Protein AF-Q60261-F1 (afdb_monomer)

Mean predicted aligned error: 4.5 Å

Nearest PDB structures (foldseek):
  3reo-assembly2_D  TM=5.499E-01  e=6.209E-01  Clarkia breweri
  1p4a-assembly2_C  TM=4.197E-01  e=7.974E-01  Bacillus subtilis
  7rmw-assembly3_F  TM=4.149E-01  e=8.488E-01  Bacillus subtilis
  7rmw-assembly2_D  TM=4.229E-01  e=1.024E+00  Bacillus subtilis
  1p4a-assembly2_D  TM=4.188E-01  e=1.090E+00  Bacillus subtilis

Secondary structure (DSSP, 8-state):
-PPPHHHHHHHHHHHHTHHHHHTT-HHHHHHHHTT-----TT-EEHHHHHHHHTS-HHHHHHHTHHHHHHHHHTTSEEEEE----TTS--EEEEE-TTHHHHHHHHHHHHHHHH--

Sequence (116 aa):
MSVELRTLFRLIAVLEHSEEFKKVLFACERHFESGYCKCGPMEMCNIALAEAMKEDPTLVLRKWRRVFTYLEEVGIIKTRKLEAPANRPRRYIKLSENWMEALRTAIDKEYEKLIR

Foldseek 3Di:
DDDDPVNVVLLQVCLVCVVVLLVPAPLNVVCVVVVLDPADPSKDFLCSSCVSSVHDSVCSCVVCVVVVVVLVVLQQKDWDADDDDPPTGGIIMHGDPCNVVSVVVVVVVVVVVVVD

Radius of gyration: 14.84 Å; Cα contacts (8 Å, |Δi|>4): 128; chains: 1; bounding box: 47×28×35 Å

Organism: Methanocaldococcus jannaschii (strain ATCC 43067 / DSM 2661 / JAL-1 / JCM 10045 / NBRC 100440) (NCBI:txid243232)

pLDDT: mean 90.32, std 8.18, range [48.12, 98.06]

Solvent-accessible surface area (backbone atoms only — not comparable to full-atom values): 6498 Å² total; per-residue (Å²): 132,86,79,54,69,68,56,54,52,51,51,50,52,48,32,76,42,22,68,66,48,51,77,75,37,64,59,42,53,57,25,49,78,70,67,59,57,78,64,56,90,48,31,37,29,48,50,45,48,12,56,77,68,75,46,55,45,70,52,45,57,64,74,37,42,64,56,52,51,51,36,40,75,51,44,30,32,45,79,48,77,53,93,59,62,87,100,48,59,36,41,31,37,21,61,33,97,59,20,68,61,27,48,52,54,47,50,53,54,52,51,58,61,74,79,106

Structure (mmCIF, N/CA/C/O backbone):
data_AF-Q60261-F1
#
_entry.id   AF-Q60261-F1
#
loop_
_atom_site.group_PDB
_atom_site.id
_atom_site.type_symbol
_atom_site.label_atom_id
_atom_site.label_alt_id
_atom_site.label_comp_id
_atom_site.label_asym_id
_atom_site.label_entity_id
_atom_site.label_seq_id
_atom_site.pdbx_PDB_ins_code
_atom_site.Cartn_x
_atom_site.Cartn_y
_atom_site.Cartn_z
_atom_site.occupancy
_atom_site.B_iso_or_equiv
_atom_site.auth_seq_id
_atom_site.auth_comp_id
_atom_site.auth_asym_id
_atom_site.auth_atom_id
_atom_site.pdbx_PDB_model_num
ATOM 1 N N . MET A 1 1 ? -11.227 15.669 2.622 1.00 48.12 1 MET A N 1
ATOM 2 C CA . MET A 1 1 ? -11.056 15.013 1.310 1.00 48.12 1 MET A CA 1
ATOM 3 C C . MET A 1 1 ? -11.727 13.661 1.391 1.00 48.12 1 MET A C 1
ATOM 5 O O . MET A 1 1 ? -11.264 12.839 2.175 1.00 48.12 1 MET A O 1
ATOM 9 N N . SER A 1 2 ? -12.824 13.459 0.663 1.00 61.62 2 SER A N 1
ATOM 10 C CA . SER A 1 2 ? -13.352 12.115 0.441 1.00 61.62 2 SER A CA 1
ATOM 11 C C . SER A 1 2 ? -12.410 11.405 -0.528 1.00 61.62 2 SER A C 1
ATOM 13 O O . SER A 1 2 ? -11.936 11.994 -1.501 1.00 61.62 2 SER A O 1
ATOM 15 N N . VAL A 1 3 ? -12.064 10.161 -0.224 1.00 67.31 3 VAL A N 1
ATOM 16 C CA . VAL A 1 3 ? -11.488 9.270 -1.227 1.00 67.31 3 VAL A CA 1
ATOM 17 C C . VAL A 1 3 ? -12.672 8.571 -1.861 1.00 67.31 3 VAL A C 1
ATOM 19 O O . VAL A 1 3 ? -13.486 7.977 -1.160 1.00 67.31 3 VAL A O 1
ATOM 22 N N . GLU A 1 4 ? -12.812 8.707 -3.175 1.00 80.81 4 GLU A N 1
ATOM 23 C CA . GLU A 1 4 ? -13.896 8.050 -3.893 1.00 80.81 4 GLU A CA 1
ATOM 24 C C . GLU A 1 4 ? -13.766 6.535 -3.744 1.00 80.81 4 GLU A C 1
ATOM 26 O O . GLU A 1 4 ? -12.660 5.994 -3.835 1.00 80.81 4 GLU A O 1
ATOM 31 N N . LEU A 1 5 ? -14.891 5.835 -3.600 1.00 84.38 5 LEU A N 1
ATOM 32 C CA . LEU A 1 5 ? -14.926 4.371 -3.559 1.00 84.38 5 LEU A CA 1
ATOM 33 C C . LEU A 1 5 ? -14.186 3.746 -4.757 1.00 84.38 5 LEU A C 1
ATOM 35 O O . LEU A 1 5 ? -13.450 2.774 -4.611 1.00 84.38 5 LEU A O 1
ATOM 39 N N . ARG A 1 6 ? -14.274 4.385 -5.932 1.00 87.31 6 ARG A N 1
ATOM 40 C CA . ARG A 1 6 ? -13.502 4.016 -7.127 1.00 87.31 6 ARG A CA 1
ATOM 41 C C . ARG A 1 6 ? -11.991 4.013 -6.883 1.00 87.31 6 ARG A C 1
ATOM 43 O O . ARG A 1 6 ? -11.293 3.143 -7.392 1.00 87.31 6 ARG A O 1
ATOM 50 N N . THR A 1 7 ? -11.471 4.979 -6.130 1.00 86.31 7 THR A N 1
ATOM 51 C CA . THR A 1 7 ? -10.041 5.051 -5.794 1.00 86.31 7 THR A CA 1
ATOM 52 C C . THR A 1 7 ? -9.643 3.903 -4.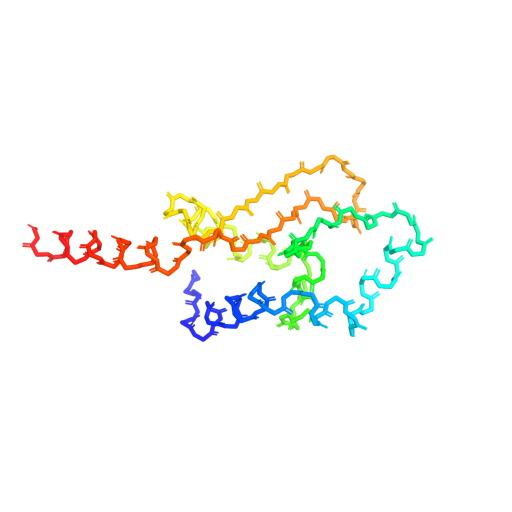876 1.00 86.31 7 THR A C 1
ATOM 54 O O . THR A 1 7 ? -8.583 3.316 -5.079 1.00 86.31 7 THR A O 1
ATOM 57 N N . LEU A 1 8 ? -10.503 3.538 -3.920 1.00 87.94 8 LEU A N 1
ATOM 58 C CA . LEU A 1 8 ? -10.264 2.389 -3.050 1.00 87.94 8 LEU A CA 1
ATOM 59 C C . LEU A 1 8 ? -10.226 1.077 -3.847 1.00 87.94 8 LEU A C 1
ATOM 61 O O . LEU A 1 8 ? -9.288 0.302 -3.687 1.00 87.94 8 LEU A O 1
ATOM 65 N N . PHE A 1 9 ? -11.175 0.855 -4.762 1.00 92.19 9 PHE A N 1
ATOM 66 C CA . PHE A 1 9 ? -11.156 -0.339 -5.616 1.00 92.19 9 PHE A CA 1
ATOM 67 C C . PHE A 1 9 ? -9.942 -0.387 -6.539 1.00 92.19 9 PHE A C 1
ATOM 69 O O . PHE A 1 9 ? -9.336 -1.442 -6.694 1.00 92.19 9 PHE A O 1
ATOM 76 N N . ARG A 1 10 ? -9.534 0.753 -7.108 1.00 92.88 10 ARG A N 1
ATOM 77 C CA . ARG A 1 10 ? -8.297 0.832 -7.898 1.00 92.88 10 ARG A CA 1
ATOM 78 C C . ARG A 1 10 ? -7.065 0.496 -7.058 1.00 92.88 10 ARG A C 1
ATOM 80 O O . ARG A 1 10 ? -6.208 -0.235 -7.534 1.00 92.88 10 ARG A O 1
ATOM 87 N N . LEU A 1 11 ? -6.989 0.993 -5.822 1.00 92.25 11 LEU A N 1
ATOM 88 C CA . LEU A 1 11 ? -5.901 0.668 -4.901 1.00 92.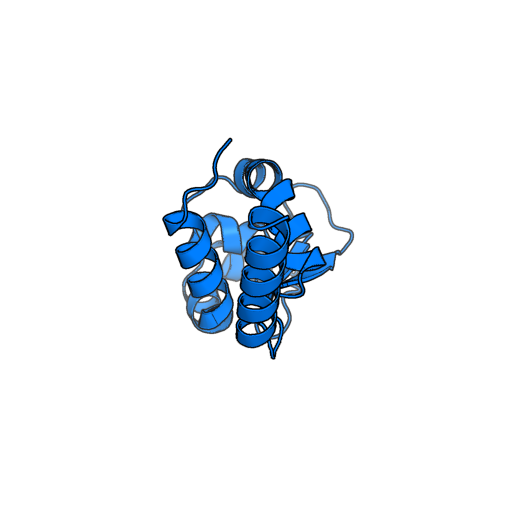25 11 LEU A CA 1
ATOM 89 C C . LEU A 1 11 ? -5.839 -0.841 -4.633 1.00 92.25 11 LEU A C 1
ATOM 91 O O . LEU A 1 11 ? -4.772 -1.428 -4.779 1.00 92.25 11 LEU A O 1
ATOM 95 N N . ILE A 1 12 ? -6.968 -1.462 -4.279 1.00 94.75 12 ILE A N 1
ATOM 96 C CA . ILE A 1 12 ? -7.032 -2.909 -4.033 1.00 94.75 12 ILE A CA 1
ATOM 97 C C . ILE A 1 12 ? -6.616 -3.675 -5.292 1.00 94.75 12 ILE A C 1
ATOM 99 O O . ILE A 1 12 ? -5.750 -4.533 -5.200 1.00 94.75 12 ILE A O 1
ATOM 103 N N . ALA A 1 13 ? -7.129 -3.306 -6.470 1.00 96.56 13 ALA A N 1
ATOM 104 C CA . ALA A 1 13 ? -6.758 -3.947 -7.732 1.00 96.56 13 ALA A CA 1
ATOM 105 C C . ALA A 1 13 ? -5.250 -3.855 -8.029 1.00 96.56 13 ALA A C 1
ATOM 107 O O . ALA A 1 13 ? -4.650 -4.827 -8.476 1.00 96.56 13 ALA A O 1
ATOM 108 N N . VAL A 1 14 ? -4.614 -2.710 -7.755 1.00 95.94 14 VAL A N 1
ATOM 109 C CA . VAL A 1 14 ? -3.159 -2.565 -7.929 1.00 95.94 14 VAL A CA 1
ATOM 110 C C . VAL A 1 14 ? -2.380 -3.449 -6.960 1.00 95.94 14 VAL A C 1
ATOM 112 O O . VAL A 1 14 ? -1.354 -4.004 -7.340 1.00 95.94 14 VAL A O 1
ATOM 115 N N . LEU A 1 15 ? -2.828 -3.569 -5.711 1.00 96.62 15 LEU A N 1
ATOM 116 C CA . LEU A 1 15 ? -2.134 -4.387 -4.717 1.00 96.62 15 LEU A CA 1
ATOM 117 C C . LEU A 1 15 ? -2.324 -5.891 -4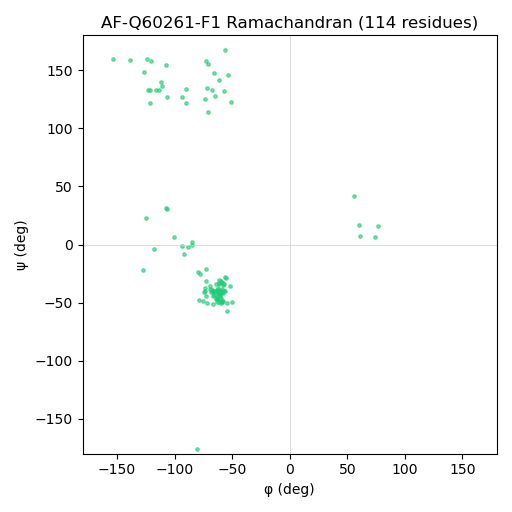.969 1.00 96.62 15 LEU A C 1
ATOM 119 O O . LEU A 1 15 ? -1.355 -6.643 -4.858 1.00 96.62 15 LEU A O 1
ATOM 123 N N . GLU A 1 16 ? -3.533 -6.305 -5.351 1.00 96.94 16 GLU A N 1
ATOM 124 C CA . GLU A 1 16 ? -3.881 -7.689 -5.702 1.00 96.94 16 GLU A CA 1
ATOM 125 C C . GLU A 1 16 ? -3.086 -8.171 -6.925 1.00 96.94 16 GLU A C 1
ATOM 127 O O . GLU A 1 16 ? -2.607 -9.298 -6.941 1.00 96.94 16 GLU A O 1
ATOM 132 N N . HIS A 1 17 ? -2.862 -7.294 -7.909 1.00 97.12 17 HIS A N 1
ATOM 133 C CA . HIS A 1 17 ? -2.102 -7.586 -9.135 1.00 97.12 17 HIS A CA 1
ATOM 134 C C . HIS A 1 17 ? -0.712 -6.936 -9.146 1.00 97.12 17 HIS A C 1
ATOM 136 O O . HIS A 1 17 ? -0.192 -6.507 -10.181 1.00 97.12 17 HIS A O 1
ATOM 142 N N . SER A 1 18 ? -0.118 -6.770 -7.965 1.00 96.88 18 SER A N 1
ATOM 143 C CA . SER A 1 18 ? 1.111 -5.987 -7.805 1.00 96.88 18 SER A CA 1
ATOM 144 C C . SER A 1 18 ? 2.291 -6.547 -8.598 1.00 96.88 18 SER A C 1
ATOM 146 O O . SER A 1 18 ? 3.094 -5.770 -9.114 1.00 96.88 18 SER A O 1
ATOM 148 N N . GLU A 1 19 ? 2.398 -7.867 -8.747 1.00 96.25 19 GLU A N 1
ATOM 149 C CA . GLU A 1 19 ? 3.470 -8.490 -9.531 1.00 96.25 19 GLU A CA 1
ATOM 150 C C . GLU A 1 19 ? 3.325 -8.231 -11.035 1.00 96.25 19 GLU A C 1
ATOM 152 O O . GLU A 1 19 ? 4.323 -8.009 -11.722 1.00 96.25 19 GLU A O 1
ATOM 157 N N . GLU A 1 20 ? 2.103 -8.192 -11.562 1.00 96.75 20 GLU A N 1
ATOM 158 C CA . GLU A 1 20 ? 1.836 -7.792 -12.942 1.00 96.75 20 GLU A CA 1
ATOM 159 C C . GLU A 1 20 ? 2.155 -6.313 -13.157 1.00 96.75 20 GLU A C 1
ATOM 161 O O . GLU A 1 20 ? 2.827 -5.962 -14.128 1.00 96.75 20 GLU A O 1
ATOM 166 N N . PHE A 1 21 ? 1.742 -5.447 -12.227 1.00 96.44 21 PHE A N 1
ATOM 167 C CA . PHE A 1 21 ? 2.040 -4.018 -12.302 1.00 96.44 21 PHE A CA 1
ATOM 168 C C . PHE A 1 21 ? 3.548 -3.746 -12.290 1.00 96.44 21 PHE A C 1
ATOM 170 O O . PHE A 1 21 ? 4.032 -2.963 -13.104 1.00 96.44 21 PHE A O 1
ATOM 177 N N . LYS A 1 22 ? 4.330 -4.417 -11.436 1.00 94.69 22 LYS A N 1
ATOM 178 C CA . LYS A 1 22 ? 5.793 -4.223 -11.373 1.00 94.69 22 LYS A CA 1
ATOM 179 C C . LYS A 1 22 ? 6.507 -4.441 -12.708 1.00 94.69 22 LYS A C 1
ATOM 181 O O . LYS A 1 22 ? 7.545 -3.823 -12.924 1.00 94.69 22 LYS A O 1
ATOM 186 N N . LYS A 1 23 ? 5.970 -5.292 -13.588 1.00 93.81 23 LYS A N 1
ATOM 187 C CA . LYS A 1 23 ? 6.563 -5.604 -14.900 1.00 93.81 23 LYS A CA 1
ATOM 188 C C . LYS A 1 23 ? 6.433 -4.465 -15.910 1.00 93.81 23 LYS A C 1
ATOM 190 O O . LYS A 1 23 ? 7.169 -4.455 -16.888 1.00 93.81 23 LYS A O 1
ATOM 195 N N . VAL A 1 24 ? 5.490 -3.545 -15.703 1.00 94.56 24 VAL A N 1
ATOM 196 C CA . VAL A 1 24 ? 5.145 -2.496 -16.680 1.00 94.56 24 VAL A CA 1
ATOM 197 C C . VAL A 1 24 ? 5.389 -1.075 -16.169 1.00 94.56 24 VAL A C 1
ATOM 199 O O . VAL A 1 24 ? 5.184 -0.122 -16.915 1.00 94.56 24 VAL A O 1
ATOM 202 N N . LEU A 1 25 ? 5.794 -0.912 -14.906 1.00 94.81 25 LEU A N 1
ATOM 203 C CA . LEU A 1 25 ? 6.007 0.399 -14.291 1.00 94.81 25 LEU A CA 1
ATOM 204 C C . LEU A 1 25 ? 7.461 0.846 -14.415 1.00 94.81 25 LEU A C 1
ATOM 206 O O . LEU A 1 25 ? 8.381 0.179 -13.934 1.00 94.81 25 LEU A O 1
ATOM 210 N N . PHE A 1 26 ? 7.655 2.046 -14.949 1.00 92.31 26 PHE A N 1
ATOM 211 C CA . PHE A 1 26 ? 8.970 2.646 -15.133 1.00 92.31 26 PHE A CA 1
ATOM 212 C C . PHE A 1 26 ? 9.674 2.908 -13.793 1.00 92.31 26 PHE A C 1
ATOM 214 O O . PHE A 1 26 ? 10.892 2.767 -13.673 1.00 92.31 26 PHE A O 1
ATOM 221 N N . ALA A 1 27 ? 8.933 3.242 -12.730 1.00 89.44 27 ALA A N 1
ATOM 222 C CA . ALA A 1 27 ? 9.511 3.389 -11.397 1.00 89.44 27 ALA A CA 1
ATOM 223 C C . ALA A 1 27 ? 10.127 2.085 -10.877 1.00 89.44 27 ALA A C 1
ATOM 225 O O . ALA A 1 27 ? 11.066 2.149 -10.083 1.00 89.44 27 ALA A O 1
ATOM 226 N N . CYS A 1 28 ? 9.609 0.922 -11.272 1.00 91.12 28 CYS A N 1
ATOM 227 C CA . CYS A 1 28 ? 10.173 -0.362 -10.869 1.00 91.12 28 CYS A CA 1
ATOM 228 C C . CYS A 1 28 ? 11.505 -0.608 -11.575 1.00 91.12 28 CYS A C 1
ATOM 230 O O . CYS A 1 28 ? 12.498 -0.843 -10.888 1.00 91.12 28 CYS A O 1
ATOM 232 N N . GLU A 1 29 ? 11.542 -0.452 -12.899 1.00 90.69 29 GLU A N 1
ATOM 233 C CA . GLU A 1 29 ? 12.756 -0.554 -13.719 1.00 90.69 29 GLU A CA 1
ATOM 234 C C . GLU A 1 29 ? 13.855 0.393 -13.212 1.00 90.69 29 GLU A C 1
ATOM 236 O O . GLU A 1 29 ? 14.904 -0.046 -12.740 1.00 90.69 29 GLU A O 1
ATOM 241 N N . ARG A 1 30 ? 13.559 1.694 -13.136 1.00 90.25 30 ARG A N 1
ATOM 242 C CA . ARG A 1 30 ? 14.517 2.720 -12.702 1.00 90.25 30 ARG A CA 1
ATOM 243 C C . ARG A 1 30 ? 15.079 2.471 -11.301 1.00 90.25 30 ARG A C 1
ATOM 245 O O . ARG A 1 30 ? 16.255 2.731 -11.026 1.00 90.25 30 ARG A O 1
ATOM 252 N N . HIS A 1 31 ? 14.241 2.050 -10.350 1.00 88.31 31 HIS A N 1
ATOM 253 C CA . HIS A 1 31 ? 14.715 1.781 -8.987 1.00 88.31 31 HIS A CA 1
ATOM 254 C C . HIS A 1 31 ? 15.439 0.442 -8.871 1.00 88.31 31 HIS A C 1
ATOM 256 O O . HIS A 1 31 ? 16.259 0.295 -7.965 1.00 88.31 31 HIS A O 1
ATOM 262 N N . PHE A 1 32 ? 15.148 -0.517 -9.746 1.00 88.88 32 PHE A N 1
ATOM 263 C CA . PHE A 1 32 ? 15.899 -1.760 -9.831 1.00 88.88 32 PHE A CA 1
ATOM 264 C C . PHE A 1 32 ? 17.325 -1.487 -10.319 1.00 88.88 32 PHE A C 1
ATOM 266 O O . PHE A 1 32 ? 18.271 -1.817 -9.606 1.00 88.88 32 PHE A O 1
ATOM 273 N N . GLU A 1 33 ? 17.480 -0.767 -11.432 1.00 90.62 33 GLU A N 1
ATOM 274 C CA . GLU A 1 33 ? 18.788 -0.392 -11.994 1.00 90.62 33 GLU A CA 1
ATOM 275 C C . GLU A 1 33 ? 19.646 0.419 -11.016 1.00 90.62 33 GLU A C 1
ATOM 277 O O . GLU A 1 33 ? 20.851 0.216 -10.900 1.00 90.62 33 GLU A O 1
ATOM 282 N N . SER A 1 34 ? 19.018 1.320 -10.258 1.00 88.31 34 SER A N 1
ATOM 283 C CA . SER A 1 34 ? 19.712 2.139 -9.257 1.00 88.31 34 SER A CA 1
ATOM 284 C C . SER A 1 34 ? 19.886 1.460 -7.889 1.00 88.31 34 SER A C 1
ATOM 286 O O . SER A 1 34 ? 20.394 2.089 -6.962 1.00 88.31 34 SER A O 1
ATOM 288 N N . GLY A 1 35 ? 19.455 0.203 -7.723 1.00 87.62 35 GLY A N 1
ATOM 289 C CA . GLY A 1 35 ? 19.628 -0.577 -6.487 1.00 87.62 35 GLY A CA 1
ATOM 290 C C . GLY A 1 35 ? 18.715 -0.185 -5.312 1.00 87.62 35 GLY A C 1
ATOM 291 O O . GLY A 1 35 ? 18.852 -0.721 -4.205 1.00 87.62 35 GLY A O 1
ATOM 292 N N . TYR A 1 36 ? 17.759 0.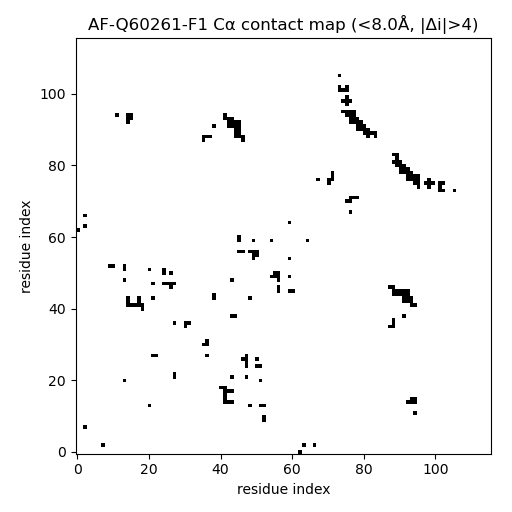723 -5.531 1.00 88.31 36 TYR A N 1
ATOM 293 C CA . TYR A 1 36 ? 16.810 1.206 -4.518 1.00 88.31 36 TYR A CA 1
ATOM 294 C C . TYR A 1 36 ? 15.500 0.414 -4.464 1.00 88.31 36 TYR A C 1
ATOM 296 O O . TYR A 1 36 ? 14.693 0.630 -3.558 1.00 88.31 36 TYR A O 1
ATOM 304 N N . CYS A 1 37 ? 15.259 -0.498 -5.406 1.00 91.25 37 CYS A N 1
ATOM 305 C CA . CYS A 1 37 ? 14.109 -1.389 -5.339 1.00 91.25 37 CYS A CA 1
ATOM 306 C C . CYS A 1 37 ? 14.315 -2.412 -4.216 1.00 91.25 37 CYS A C 1
ATOM 308 O O . CYS A 1 37 ? 15.209 -3.254 -4.278 1.00 91.25 37 CYS A O 1
ATOM 310 N N . LYS A 1 38 ? 13.483 -2.325 -3.174 1.00 93.12 38 LYS A N 1
ATOM 311 C CA . LYS A 1 38 ? 13.447 -3.278 -2.053 1.00 93.12 38 LYS A CA 1
ATOM 312 C C . LYS A 1 38 ? 12.052 -3.869 -1.847 1.00 93.12 38 LYS A C 1
ATOM 314 O O . LYS A 1 38 ? 11.732 -4.263 -0.729 1.00 93.12 38 LYS A O 1
ATOM 319 N N . CYS A 1 39 ? 11.208 -3.866 -2.880 1.00 93.75 39 CYS A N 1
ATOM 320 C CA . CYS A 1 39 ? 9.873 -4.459 -2.812 1.00 93.75 39 CYS A CA 1
ATOM 321 C C . CYS A 1 39 ? 9.995 -5.973 -2.616 1.00 93.75 39 CYS A C 1
ATOM 323 O O . CYS A 1 39 ? 10.688 -6.637 -3.382 1.00 93.75 39 CYS A O 1
ATOM 325 N N . GLY A 1 40 ? 9.320 -6.507 -1.604 1.00 92.50 40 GLY A N 1
ATOM 326 C CA . GLY A 1 40 ? 9.124 -7.940 -1.442 1.00 92.50 40 GLY A CA 1
ATOM 327 C C . GLY A 1 40 ? 7.982 -8.476 -2.316 1.00 92.50 40 GLY A C 1
ATOM 328 O O . GLY A 1 40 ? 7.366 -7.719 -3.082 1.00 92.50 40 GLY A O 1
ATOM 329 N N . PRO A 1 41 ? 7.665 -9.774 -2.173 1.00 93.00 41 PRO A N 1
ATOM 330 C CA . PRO A 1 41 ? 6.525 -10.390 -2.841 1.00 93.00 41 PRO A CA 1
ATOM 331 C C . PRO A 1 41 ? 5.222 -9.668 -2.493 1.00 93.00 41 PRO A C 1
ATOM 333 O O . PRO A 1 41 ? 4.958 -9.375 -1.321 1.00 93.00 41 PRO A O 1
ATOM 336 N N . MET A 1 42 ? 4.432 -9.372 -3.521 1.00 95.12 42 MET A N 1
ATOM 337 C CA . MET A 1 42 ? 3.152 -8.660 -3.471 1.00 95.12 42 MET A CA 1
ATOM 338 C C . MET A 1 42 ? 3.217 -7.223 -2.922 1.00 95.12 42 MET A C 1
ATOM 340 O O . MET A 1 42 ? 2.190 -6.588 -2.689 1.00 95.12 42 MET A O 1
ATOM 344 N N . GLU A 1 43 ? 4.415 -6.682 -2.674 1.00 96.69 43 GLU A N 1
ATOM 345 C CA . GLU A 1 43 ? 4.575 -5.318 -2.169 1.00 96.69 43 GLU A CA 1
ATOM 346 C C . GLU A 1 43 ? 4.707 -4.292 -3.291 1.00 96.69 43 GLU A C 1
ATOM 348 O O . GLU A 1 43 ? 5.558 -4.423 -4.165 1.00 96.69 43 GLU A O 1
ATOM 353 N N . MET A 1 44 ? 3.979 -3.187 -3.181 1.00 95.31 44 MET A N 1
ATOM 354 C CA . MET A 1 44 ? 4.161 -1.991 -3.996 1.00 95.31 44 MET A CA 1
ATOM 355 C C . MET A 1 44 ? 4.795 -0.883 -3.170 1.00 95.31 44 MET A C 1
ATOM 357 O O . MET A 1 44 ? 4.292 -0.512 -2.106 1.00 95.31 44 MET A O 1
ATOM 361 N N . CYS A 1 45 ? 5.897 -0.30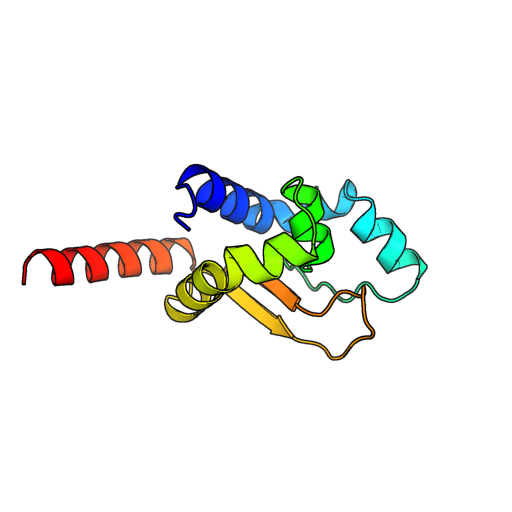9 -3.657 1.00 93.19 45 CYS A N 1
ATOM 362 C CA . CYS A 1 45 ? 6.427 0.892 -3.026 1.00 93.19 45 CYS A CA 1
ATOM 363 C C . CYS A 1 45 ? 5.554 2.117 -3.323 1.00 93.19 45 CYS A C 1
ATOM 365 O O . CYS A 1 45 ? 4.868 2.174 -4.340 1.00 93.19 45 CYS A O 1
ATOM 367 N N . ASN A 1 46 ? 5.635 3.146 -2.481 1.00 89.69 46 ASN A N 1
ATOM 368 C CA . ASN A 1 46 ? 4.840 4.365 -2.638 1.00 89.69 46 ASN A CA 1
ATOM 369 C C . ASN A 1 46 ? 5.010 5.075 -3.994 1.00 89.69 46 ASN A C 1
ATOM 371 O O . ASN A 1 46 ? 4.084 5.749 -4.428 1.00 89.69 46 ASN A O 1
ATOM 375 N N . ILE A 1 47 ? 6.167 4.944 -4.655 1.00 91.75 47 ILE A N 1
ATOM 376 C CA . ILE A 1 47 ? 6.397 5.563 -5.970 1.00 91.75 47 ILE A CA 1
ATOM 377 C C . ILE A 1 47 ? 5.742 4.734 -7.078 1.00 91.75 47 ILE A C 1
ATOM 379 O O . ILE A 1 47 ? 5.003 5.287 -7.884 1.00 91.75 47 ILE A O 1
ATOM 383 N N . ALA A 1 48 ? 5.955 3.415 -7.079 1.00 93.81 48 ALA A N 1
ATOM 384 C CA . ALA A 1 48 ? 5.321 2.510 -8.039 1.00 93.81 48 ALA A CA 1
ATOM 385 C C . ALA A 1 48 ? 3.791 2.537 -7.905 1.00 93.81 48 ALA A C 1
ATOM 387 O O . ALA A 1 48 ? 3.073 2.566 -8.898 1.00 93.81 48 ALA A O 1
ATOM 388 N N . LEU A 1 49 ? 3.287 2.604 -6.671 1.00 93.19 49 LEU A N 1
ATOM 389 C CA . LEU A 1 49 ? 1.860 2.730 -6.407 1.00 93.19 49 LEU A CA 1
ATOM 390 C C . LEU A 1 49 ? 1.288 4.040 -6.965 1.00 93.19 49 LEU A C 1
ATOM 392 O O . LEU A 1 49 ? 0.193 4.044 -7.518 1.00 93.19 49 LEU A O 1
ATOM 396 N N . ALA A 1 50 ? 2.023 5.145 -6.838 1.00 91.62 50 ALA A N 1
ATOM 397 C CA . ALA A 1 50 ? 1.589 6.423 -7.383 1.00 91.62 50 ALA A CA 1
ATOM 398 C C . ALA A 1 50 ? 1.555 6.425 -8.913 1.00 91.62 50 ALA A C 1
ATOM 400 O O . ALA A 1 50 ? 0.568 6.867 -9.498 1.00 91.62 50 ALA A O 1
ATOM 401 N N . GLU A 1 51 ? 2.568 5.840 -9.551 1.00 94.25 51 GLU A N 1
ATOM 402 C CA . GLU A 1 51 ? 2.600 5.658 -11.002 1.00 94.25 51 GLU A CA 1
ATOM 403 C C . GLU A 1 51 ? 1.437 4.784 -11.494 1.00 94.25 51 GLU A C 1
ATOM 405 O O . GLU A 1 51 ? 0.686 5.207 -12.373 1.00 94.25 51 GLU A O 1
ATOM 410 N N . ALA A 1 52 ? 1.208 3.621 -10.870 1.00 93.81 52 ALA A N 1
ATOM 411 C CA . ALA A 1 52 ? 0.091 2.729 -11.202 1.00 93.81 52 ALA A CA 1
ATOM 412 C C . ALA A 1 52 ? -1.268 3.436 -11.090 1.00 93.81 52 ALA A C 1
ATOM 414 O O . ALA A 1 52 ? -2.201 3.205 -11.863 1.00 93.81 52 ALA A O 1
ATOM 415 N N . MET A 1 53 ? -1.373 4.351 -10.131 1.00 91.31 53 MET A N 1
ATOM 416 C CA . MET A 1 53 ? -2.584 5.114 -9.882 1.00 91.31 53 MET A CA 1
ATOM 417 C C . MET A 1 53 ? -2.674 6.408 -10.699 1.00 91.31 53 MET A C 1
ATOM 419 O O . MET A 1 53 ? -3.726 7.055 -10.669 1.00 91.31 53 MET A O 1
ATOM 423 N N . LYS A 1 54 ? -1.646 6.725 -11.498 1.00 89.81 54 LYS A N 1
ATOM 424 C CA . LYS A 1 54 ? -1.514 7.950 -12.302 1.00 89.81 54 LYS A CA 1
ATOM 425 C C . LYS A 1 54 ? -1.624 9.216 -11.451 1.00 89.81 54 LYS A C 1
ATOM 427 O O . LYS A 1 54 ? -2.299 10.173 -11.822 1.00 89.81 54 LYS A O 1
ATOM 432 N N . GLU A 1 55 ? -0.989 9.194 -10.287 1.00 87.12 55 GLU A N 1
ATOM 433 C CA . GLU A 1 55 ? -0.949 10.309 -9.346 1.00 87.12 55 GLU A CA 1
ATOM 434 C C . GLU A 1 55 ? 0.500 10.709 -9.028 1.00 87.12 55 GLU A C 1
ATOM 436 O O . GLU A 1 55 ? 1.439 9.928 -9.187 1.00 87.12 55 GLU A O 1
ATOM 441 N N . ASP A 1 56 ? 0.687 11.936 -8.539 1.00 83.31 56 ASP A N 1
ATOM 442 C CA . ASP A 1 56 ? 1.984 12.384 -8.035 1.00 83.31 56 ASP A CA 1
ATOM 443 C C . ASP A 1 56 ? 2.370 11.613 -6.747 1.00 83.31 56 ASP A C 1
ATOM 445 O O . ASP A 1 56 ? 1.552 11.523 -5.822 1.00 83.31 56 ASP A O 1
ATOM 449 N N . PRO A 1 57 ? 3.607 11.088 -6.620 1.00 77.38 57 PRO A N 1
ATOM 450 C CA . PRO A 1 57 ? 4.026 10.299 -5.457 1.00 77.38 57 PRO A CA 1
ATOM 451 C C . PRO A 1 57 ? 3.907 1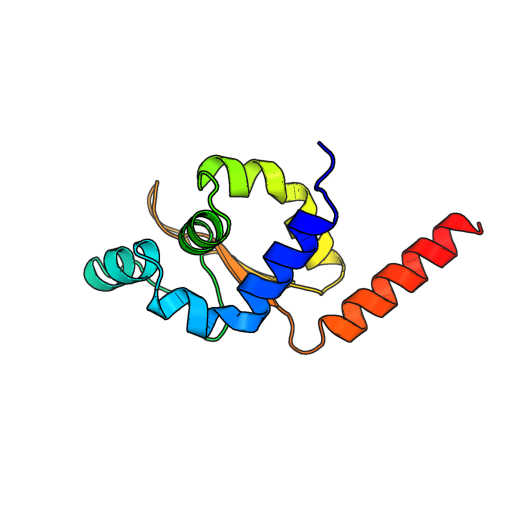1.009 -4.104 1.00 77.38 57 PRO A C 1
ATOM 453 O O . PRO A 1 57 ? 3.628 10.369 -3.084 1.00 77.38 57 PRO A O 1
ATOM 456 N N . THR A 1 58 ? 4.117 12.325 -4.076 1.00 73.81 58 THR A N 1
ATOM 457 C CA . THR A 1 58 ? 4.000 13.139 -2.861 1.00 73.81 58 THR A CA 1
ATOM 458 C C . THR A 1 58 ? 2.533 13.334 -2.498 1.00 73.81 58 THR A C 1
ATOM 460 O O . THR A 1 58 ? 2.161 13.219 -1.322 1.00 73.81 58 THR A O 1
ATOM 463 N N . LEU A 1 59 ? 1.683 13.574 -3.503 1.00 71.19 59 LEU A N 1
ATOM 464 C CA . LEU A 1 59 ? 0.240 13.679 -3.312 1.00 71.19 59 LEU A CA 1
ATOM 465 C C . LEU A 1 59 ? -0.353 12.365 -2.820 1.00 71.19 59 LEU A C 1
ATOM 467 O O . LEU A 1 59 ? -1.086 12.406 -1.840 1.00 71.19 59 LEU A O 1
ATOM 471 N N . VAL A 1 60 ? 0.011 11.217 -3.392 1.00 71.94 60 VAL A N 1
ATOM 472 C CA . VAL A 1 60 ? -0.490 9.895 -2.971 1.00 71.94 60 VAL A CA 1
ATOM 473 C C . VAL A 1 60 ? -0.258 9.649 -1.486 1.00 71.94 60 VAL A C 1
ATOM 475 O O . VAL A 1 60 ? -1.190 9.331 -0.746 1.00 71.94 60 VAL A O 1
ATOM 478 N N . LEU A 1 61 ? 0.970 9.870 -1.011 1.00 71.25 61 LEU A N 1
ATOM 479 C CA . LEU A 1 61 ? 1.301 9.659 0.397 1.00 71.25 61 LEU A CA 1
ATOM 480 C C . LEU A 1 61 ? 0.522 10.584 1.331 1.00 71.25 61 LEU A C 1
ATOM 482 O O . LEU A 1 61 ? 0.102 10.149 2.403 1.00 71.25 61 LEU A O 1
ATOM 486 N N . ARG A 1 62 ? 0.340 11.854 0.956 1.00 77.88 62 ARG A N 1
ATOM 487 C CA . ARG A 1 62 ? -0.379 12.830 1.784 1.00 77.88 62 ARG A CA 1
ATOM 488 C C . ARG A 1 62 ? -1.891 12.607 1.733 1.00 77.88 62 ARG A C 1
ATOM 490 O O . ARG A 1 62 ? -2.533 12.559 2.781 1.00 77.88 62 ARG A O 1
ATOM 497 N N . LYS A 1 63 ? -2.439 12.458 0.527 1.00 75.31 63 LYS A N 1
ATOM 498 C CA . LYS A 1 63 ? -3.863 12.281 0.214 1.00 75.31 63 LYS A CA 1
ATOM 499 C C . LYS A 1 63 ? -4.401 10.991 0.814 1.00 75.31 63 LYS A C 1
ATOM 501 O O . LYS A 1 63 ? -5.486 10.999 1.388 1.00 75.31 63 LYS A O 1
ATOM 506 N N . TRP A 1 64 ? -3.634 9.905 0.736 1.00 80.38 64 TRP A N 1
ATOM 507 C CA . TRP A 1 64 ? -4.069 8.590 1.206 1.00 80.38 64 TRP A CA 1
ATOM 508 C C . TRP A 1 64 ? -3.513 8.218 2.568 1.00 80.38 64 TRP A C 1
ATOM 510 O O . TRP A 1 64 ? -3.778 7.117 3.027 1.00 80.38 64 TRP A O 1
ATOM 520 N N . ARG A 1 65 ? -2.810 9.120 3.270 1.00 85.38 65 ARG A N 1
ATOM 521 C CA . ARG A 1 65 ? -2.294 8.831 4.618 1.00 85.38 65 ARG A CA 1
ATOM 522 C C . ARG A 1 65 ? -3.381 8.268 5.532 1.00 85.38 65 ARG A C 1
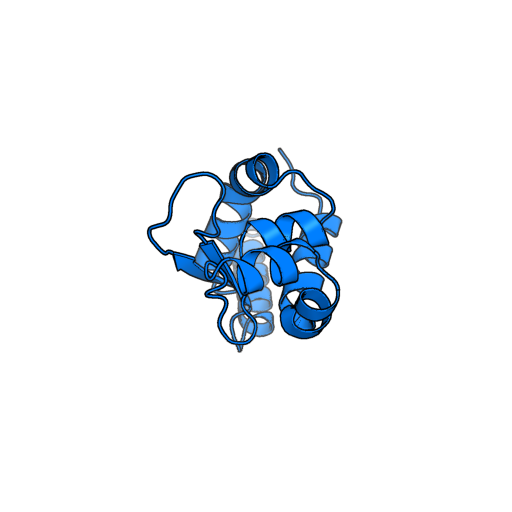ATOM 524 O O . ARG A 1 65 ? -3.153 7.247 6.160 1.00 85.38 65 ARG A O 1
ATOM 531 N N . ARG A 1 66 ? -4.545 8.927 5.584 1.00 85.75 66 ARG A N 1
ATOM 532 C CA . ARG A 1 66 ? -5.675 8.494 6.423 1.00 85.75 66 ARG A CA 1
ATOM 533 C C . ARG A 1 66 ? -6.266 7.169 5.952 1.00 85.75 66 ARG A C 1
ATOM 535 O O . ARG A 1 66 ? -6.569 6.331 6.785 1.00 85.75 66 ARG A O 1
ATOM 542 N N . VAL A 1 67 ? -6.380 6.976 4.637 1.00 87.75 67 VAL A N 1
ATOM 543 C CA . VAL A 1 67 ? -6.874 5.718 4.060 1.00 87.75 67 VAL A CA 1
ATOM 544 C C . VAL A 1 67 ? -5.934 4.573 4.402 1.00 87.75 67 VAL A C 1
ATOM 546 O O . VAL A 1 67 ? -6.387 3.573 4.928 1.00 87.75 67 VAL A O 1
ATOM 549 N N . PHE A 1 68 ? -4.628 4.727 4.188 1.00 90.06 68 PHE A N 1
ATOM 550 C CA . PHE A 1 68 ? -3.657 3.698 4.542 1.00 90.06 68 PHE A CA 1
ATOM 551 C C . PHE A 1 68 ? -3.637 3.402 6.034 1.00 90.06 68 PHE A C 1
ATOM 553 O O . PHE A 1 68 ? -3.604 2.237 6.395 1.00 90.06 68 PHE A O 1
ATOM 560 N N . THR A 1 69 ? -3.693 4.428 6.888 1.00 91.19 69 THR A N 1
ATOM 561 C CA . THR A 1 69 ? -3.788 4.222 8.337 1.00 91.19 69 THR A CA 1
ATOM 562 C C . THR A 1 69 ? -5.026 3.405 8.693 1.00 91.19 69 THR A C 1
ATOM 564 O O . THR A 1 69 ? -4.887 2.396 9.366 1.00 91.19 69 THR A O 1
ATOM 567 N N . TYR A 1 70 ? -6.200 3.759 8.168 1.00 91.31 70 TYR A N 1
ATOM 568 C CA . TYR A 1 70 ? -7.419 3.000 8.443 1.00 91.31 70 TYR A CA 1
ATOM 569 C C . TYR A 1 70 ? -7.356 1.568 7.893 1.00 91.31 70 TYR A C 1
ATOM 571 O O . TYR A 1 70 ? -7.654 0.625 8.611 1.00 91.31 70 TYR A O 1
ATOM 579 N N . LEU A 1 71 ? -6.919 1.380 6.641 1.00 93.94 71 LEU A N 1
ATOM 580 C CA . LEU A 1 71 ? -6.786 0.052 6.030 1.00 93.94 71 LEU A CA 1
ATOM 581 C C . LEU A 1 71 ? -5.780 -0.839 6.774 1.00 93.94 71 LEU A C 1
ATOM 583 O O . LEU A 1 71 ? -5.951 -2.055 6.802 1.00 93.94 71 LEU A O 1
ATOM 587 N N . GLU A 1 72 ? -4.730 -0.250 7.347 1.00 95.00 72 GLU A N 1
ATOM 588 C CA . GLU A 1 72 ? -3.757 -0.941 8.196 1.00 95.00 72 GLU A CA 1
ATOM 589 C C . GLU A 1 72 ? -4.364 -1.284 9.564 1.00 95.00 72 GLU A C 1
ATOM 591 O O . GLU A 1 72 ? -4.241 -2.421 10.011 1.00 95.00 72 GLU A O 1
ATOM 596 N N . GLU A 1 73 ? -5.094 -0.352 10.187 1.00 95.75 73 GLU A N 1
ATOM 597 C CA . GLU A 1 73 ? -5.811 -0.563 11.454 1.00 95.75 73 GLU A CA 1
ATOM 598 C C . GLU A 1 73 ? -6.859 -1.679 11.360 1.00 95.75 73 GLU A C 1
ATOM 600 O O . GLU A 1 73 ? -6.981 -2.484 12.284 1.00 95.75 73 GLU A O 1
ATOM 605 N N . VAL A 1 74 ? -7.594 -1.769 10.245 1.00 95.56 74 VAL A N 1
ATOM 606 C CA . VAL A 1 74 ? -8.569 -2.851 10.022 1.00 95.56 74 VAL A CA 1
ATOM 607 C C . VAL A 1 74 ? -7.944 -4.125 9.446 1.00 95.56 74 VAL A C 1
ATOM 609 O O . VAL A 1 74 ? -8.651 -5.104 9.235 1.00 95.56 74 VAL A O 1
ATOM 612 N N . GLY A 1 75 ? -6.632 -4.143 9.196 1.00 96.31 75 GLY A N 1
ATOM 613 C CA . GLY A 1 75 ? -5.906 -5.335 8.753 1.00 96.31 75 GLY A CA 1
ATOM 614 C C . GLY A 1 75 ? -6.087 -5.714 7.279 1.00 96.31 75 GLY A C 1
ATOM 615 O O . GLY A 1 75 ? -5.738 -6.830 6.900 1.00 96.31 75 GLY A O 1
ATOM 616 N N . ILE A 1 76 ? -6.596 -4.816 6.429 1.00 97.50 76 ILE A N 1
ATOM 617 C CA . ILE A 1 76 ? -6.724 -5.042 4.975 1.00 97.50 76 ILE A CA 1
ATOM 618 C C . ILE A 1 76 ? -5.354 -4.964 4.290 1.00 97.50 76 ILE A C 1
ATOM 620 O O . ILE A 1 76 ? -5.069 -5.737 3.376 1.00 97.50 76 ILE A O 1
ATOM 624 N N . ILE A 1 77 ? -4.484 -4.053 4.734 1.00 96.62 77 ILE A N 1
ATOM 625 C CA . ILE A 1 77 ? -3.124 -3.909 4.197 1.00 96.62 77 ILE A CA 1
ATOM 626 C C . ILE A 1 77 ? -2.067 -4.103 5.282 1.00 96.62 77 ILE A C 1
ATOM 628 O O . ILE A 1 77 ? -2.315 -3.895 6.466 1.00 96.62 77 ILE A O 1
ATOM 632 N N . LYS A 1 78 ? -0.853 -4.444 4.851 1.00 96.62 78 LYS A N 1
ATOM 633 C CA . LYS A 1 78 ? 0.367 -4.411 5.663 1.00 96.62 78 LYS A CA 1
ATOM 634 C C . LYS A 1 78 ? 1.332 -3.393 5.063 1.00 96.62 78 LYS A C 1
ATOM 636 O O . LYS A 1 78 ? 1.578 -3.424 3.854 1.00 96.62 78 LYS A O 1
ATOM 641 N N . THR A 1 79 ? 1.914 -2.533 5.901 1.00 94.19 79 THR A N 1
ATOM 642 C CA . THR A 1 79 ? 2.943 -1.579 5.472 1.00 94.19 79 THR A CA 1
ATOM 643 C C . THR A 1 79 ? 4.291 -1.899 6.106 1.00 94.19 79 THR A C 1
ATOM 645 O O . THR A 1 79 ? 4.413 -2.043 7.318 1.00 94.19 79 THR A O 1
ATOM 648 N N . ARG A 1 80 ? 5.346 -1.910 5.294 1.00 94.25 80 ARG A N 1
ATOM 649 C CA . ARG A 1 80 ? 6.739 -1.927 5.747 1.00 94.25 80 ARG A CA 1
ATOM 650 C C . ARG A 1 80 ? 7.400 -0.595 5.423 1.00 94.25 80 ARG A C 1
ATOM 652 O O . ARG A 1 80 ? 7.220 -0.046 4.334 1.00 94.25 80 ARG A O 1
ATOM 659 N N . LYS A 1 81 ? 8.161 -0.052 6.371 1.00 92.12 81 LYS A N 1
ATOM 660 C CA . LYS A 1 81 ? 8.895 1.210 6.210 1.00 92.12 81 LYS A CA 1
ATOM 661 C C . LYS A 1 81 ? 10.392 0.937 6.198 1.00 92.12 81 LYS A C 1
ATOM 663 O O . LYS A 1 81 ? 10.857 0.119 6.980 1.00 92.12 81 LYS A O 1
ATOM 668 N N . LEU A 1 82 ? 11.118 1.629 5.327 1.00 90.75 82 LEU A N 1
ATOM 669 C CA . LEU A 1 82 ? 12.579 1.648 5.311 1.00 90.75 82 LEU A CA 1
ATOM 670 C C . LEU A 1 82 ? 13.080 3.089 5.346 1.00 90.75 82 LEU A C 1
ATOM 672 O O . LEU A 1 82 ? 12.451 3.992 4.784 1.00 90.75 82 LEU A O 1
ATOM 676 N N . GLU A 1 83 ? 14.237 3.283 5.966 1.00 87.06 83 GLU A N 1
ATOM 677 C CA . GLU A 1 83 ? 14.991 4.523 5.839 1.00 87.06 83 GLU A CA 1
ATOM 678 C C . GLU A 1 83 ? 15.643 4.578 4.457 1.00 87.06 83 GLU A C 1
ATOM 680 O O . GLU A 1 83 ? 16.336 3.655 4.033 1.00 87.06 83 GLU A O 1
ATOM 685 N N . ALA A 1 84 ? 15.372 5.653 3.722 1.00 85.25 84 ALA A N 1
ATOM 686 C CA . ALA A 1 84 ? 15.970 5.908 2.420 1.00 85.25 84 ALA A CA 1
ATOM 687 C C . ALA A 1 84 ? 16.001 7.422 2.151 1.00 85.25 84 ALA A C 1
ATOM 689 O O . ALA A 1 84 ? 15.219 8.167 2.761 1.00 85.25 84 ALA A O 1
ATOM 690 N N . PRO A 1 85 ? 16.859 7.890 1.225 1.00 84.88 85 PRO A N 1
ATOM 691 C CA . PRO A 1 85 ? 16.917 9.296 0.841 1.00 84.88 85 PRO A CA 1
ATOM 692 C C . PRO A 1 85 ? 15.577 9.866 0.348 1.00 84.88 85 PRO A C 1
ATOM 694 O O . PRO A 1 85 ? 14.619 9.150 0.029 1.00 84.88 85 PRO A O 1
ATOM 697 N N . ALA A 1 86 ? 15.523 11.196 0.231 1.00 79.94 86 ALA A N 1
ATOM 698 C CA . ALA A 1 86 ? 14.427 11.866 -0.460 1.00 79.94 86 ALA A CA 1
ATOM 699 C C . ALA A 1 86 ? 14.232 11.300 -1.880 1.00 79.94 86 ALA A C 1
ATOM 701 O O . ALA A 1 86 ? 15.186 10.881 -2.529 1.00 79.94 86 ALA A O 1
ATOM 702 N N . ASN A 1 87 ? 12.981 11.255 -2.350 1.00 78.06 87 ASN A N 1
ATOM 703 C CA . ASN A 1 87 ? 12.603 10.721 -3.669 1.00 78.06 87 ASN A CA 1
ATOM 704 C C . ASN A 1 87 ? 12.951 9.240 -3.919 1.00 78.06 87 ASN A C 1
ATOM 706 O O . ASN A 1 87 ? 12.927 8.784 -5.063 1.00 78.06 87 ASN A O 1
ATOM 710 N N . ARG A 1 88 ? 13.244 8.470 -2.862 1.00 85.50 88 ARG A N 1
ATOM 711 C CA . ARG A 1 88 ? 13.390 7.011 -2.924 1.00 85.50 88 ARG A CA 1
ATOM 712 C C . ARG A 1 88 ? 12.209 6.286 -2.270 1.00 85.50 88 ARG A C 1
ATOM 714 O O . ARG A 1 88 ? 11.552 6.861 -1.391 1.00 85.50 88 ARG A O 1
ATOM 721 N N . PRO A 1 89 ? 11.926 5.039 -2.694 1.00 88.12 89 PRO A N 1
ATOM 722 C CA . PRO A 1 89 ? 10.964 4.161 -2.036 1.00 88.12 89 PRO A CA 1
ATOM 723 C C . PRO A 1 89 ? 11.208 4.050 -0.526 1.00 88.12 89 PRO A C 1
ATOM 725 O O . PRO A 1 89 ? 12.288 3.655 -0.092 1.00 88.12 89 PRO A O 1
ATOM 728 N N . ARG A 1 90 ? 10.198 4.391 0.282 1.00 88.19 90 ARG A N 1
ATOM 729 C CA . ARG A 1 90 ? 10.280 4.343 1.759 1.00 88.19 90 ARG A CA 1
ATOM 730 C C . ARG A 1 90 ? 9.153 3.569 2.417 1.00 88.19 90 ARG A C 1
ATOM 732 O O . ARG A 1 90 ? 9.298 3.135 3.556 1.00 88.19 90 ARG A O 1
ATOM 739 N N . ARG A 1 91 ? 8.023 3.413 1.729 1.00 90.75 91 ARG A N 1
ATOM 740 C CA . ARG A 1 91 ? 6.883 2.620 2.195 1.00 90.75 91 ARG A CA 1
ATOM 741 C C . ARG A 1 91 ? 6.572 1.557 1.167 1.00 90.75 91 ARG A C 1
ATOM 743 O O . ARG A 1 91 ? 6.474 1.888 -0.010 1.00 90.75 91 ARG A O 1
ATOM 750 N N . TYR A 1 92 ? 6.393 0.338 1.639 1.00 94.31 92 TYR A N 1
ATOM 751 C CA . TYR A 1 92 ? 6.073 -0.843 0.856 1.00 94.31 92 TYR A CA 1
ATOM 752 C C . TYR A 1 92 ? 4.755 -1.385 1.386 1.00 94.31 92 TYR A C 1
ATOM 754 O O . TYR A 1 92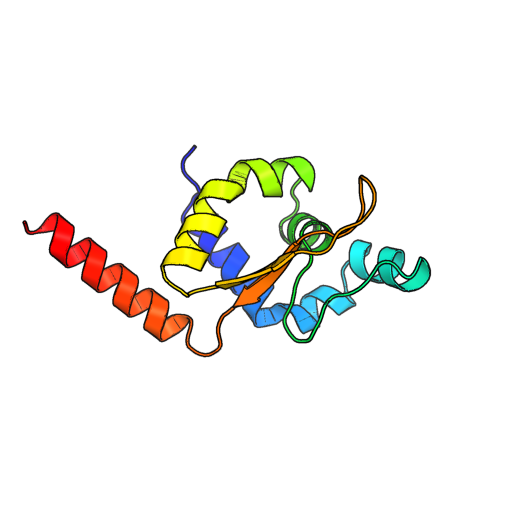 ? 4.630 -1.614 2.586 1.00 94.31 92 TYR A O 1
ATOM 762 N N . ILE A 1 93 ? 3.761 -1.487 0.516 1.00 95.00 93 ILE A N 1
ATOM 763 C CA . ILE A 1 93 ? 2.373 -1.759 0.879 1.00 95.00 93 ILE A CA 1
ATOM 764 C C . ILE A 1 93 ? 1.951 -3.030 0.160 1.00 95.00 93 ILE A C 1
ATOM 766 O O . ILE A 1 93 ? 2.188 -3.151 -1.039 1.00 95.00 93 ILE A O 1
ATOM 770 N N . LYS A 1 94 ? 1.311 -3.954 0.871 1.00 97.25 94 LYS A N 1
ATOM 771 C CA . LYS A 1 94 ? 0.676 -5.138 0.283 1.00 97.25 94 LYS A CA 1
ATOM 772 C C . LYS A 1 94 ? -0.666 -5.412 0.939 1.00 97.25 94 LYS A C 1
ATOM 774 O O . LYS A 1 94 ? -0.886 -4.979 2.071 1.00 97.25 94 LYS A O 1
ATOM 779 N N . LEU A 1 95 ? -1.536 -6.146 0.254 1.00 97.94 95 LEU A N 1
ATOM 780 C CA . LEU A 1 95 ? -2.722 -6.711 0.893 1.00 97.94 95 LEU A CA 1
ATOM 781 C C . LEU A 1 95 ? -2.301 -7.752 1.934 1.00 97.94 95 LEU A C 1
ATOM 783 O O . LEU A 1 95 ? -1.261 -8.409 1.809 1.00 97.94 95 LEU A O 1
ATOM 787 N N . SER A 1 96 ? -3.080 -7.860 3.005 1.00 97.12 96 SER A N 1
ATOM 788 C CA . SER A 1 96 ? -2.963 -8.996 3.912 1.00 97.12 96 SER A CA 1
ATOM 789 C C . SER A 1 96 ? -3.506 -10.257 3.233 1.00 97.12 96 SER A C 1
ATOM 791 O O . SER A 1 96 ? -4.334 -10.181 2.333 1.00 97.12 96 SER A O 1
ATOM 793 N N . GLU A 1 97 ? -3.046 -11.433 3.656 1.00 95.25 97 GLU A N 1
ATOM 794 C CA . GLU A 1 97 ? -3.501 -12.710 3.078 1.00 95.25 97 GLU A CA 1
ATOM 795 C C . GLU A 1 97 ? -5.019 -12.910 3.240 1.00 95.25 97 GLU A C 1
ATOM 797 O O . GLU A 1 97 ? -5.670 -13.433 2.343 1.00 95.25 97 GLU A O 1
ATOM 802 N N . ASN A 1 98 ? -5.598 -12.392 4.329 1.00 96.00 98 ASN A N 1
ATOM 803 C CA . ASN A 1 98 ? -7.026 -12.501 4.6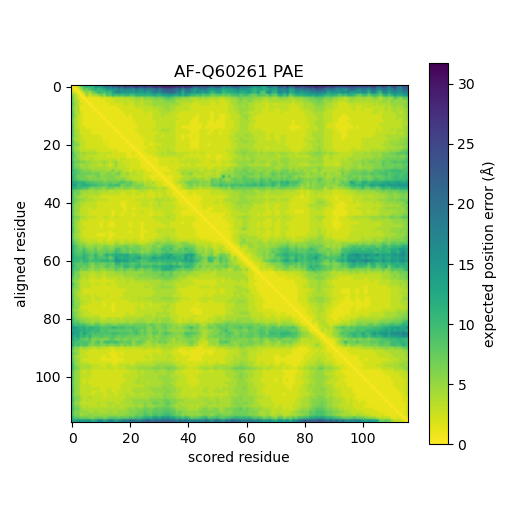46 1.00 96.00 98 ASN A CA 1
ATOM 804 C C . ASN A 1 98 ? -7.770 -11.168 4.450 1.00 96.00 98 ASN A C 1
ATOM 806 O O . ASN A 1 98 ? -8.720 -10.861 5.173 1.00 96.00 98 ASN A O 1
ATOM 810 N N . TRP A 1 99 ? -7.337 -10.330 3.503 1.00 96.56 99 TRP A N 1
ATOM 811 C CA . TRP A 1 99 ? -7.855 -8.964 3.374 1.00 96.56 99 TRP A CA 1
ATOM 812 C C . TRP A 1 99 ? -9.369 -8.900 3.117 1.00 96.56 99 TRP A C 1
ATOM 814 O O . TRP A 1 99 ? -10.025 -7.965 3.573 1.00 96.56 99 TRP A O 1
ATOM 824 N N . MET A 1 100 ? -9.948 -9.889 2.427 1.00 96.69 100 MET A N 1
ATOM 825 C CA . MET A 1 100 ? -11.397 -9.958 2.190 1.00 96.69 100 MET A CA 1
ATOM 826 C C . MET A 1 100 ? -12.185 -10.213 3.478 1.00 96.69 100 MET A C 1
ATOM 828 O O . MET A 1 100 ? -13.250 -9.631 3.676 1.00 96.69 100 MET A O 1
ATOM 832 N N . GLU A 1 101 ? -11.669 -11.068 4.360 1.00 98.06 101 GLU A N 1
ATOM 833 C CA . GLU A 1 101 ? -12.263 -11.319 5.676 1.00 98.06 101 GLU A CA 1
ATOM 834 C C . GLU A 1 101 ? -12.136 -10.079 6.571 1.00 98.06 101 GLU A C 1
ATOM 836 O O . GLU A 1 101 ? -13.103 -9.675 7.221 1.00 98.06 101 GLU A O 1
ATOM 841 N N . ALA A 1 102 ? -10.980 -9.411 6.522 1.00 97.44 102 ALA A N 1
ATOM 842 C CA . ALA A 1 102 ? -10.759 -8.136 7.196 1.00 97.44 102 ALA A CA 1
ATOM 843 C C . ALA A 1 102 ? -11.735 -7.051 6.704 1.00 97.44 102 ALA A C 1
ATOM 845 O O . ALA A 1 102 ? -12.299 -6.314 7.512 1.00 97.44 102 ALA A O 1
ATOM 846 N N . LEU A 1 103 ? -11.997 -6.989 5.394 1.00 95.75 103 LEU A N 1
ATOM 847 C CA . LEU A 1 103 ? -12.977 -6.075 4.806 1.00 95.75 103 LEU A CA 1
ATOM 848 C C . LEU A 1 103 ? -14.401 -6.364 5.296 1.00 95.75 103 LEU A C 1
ATOM 850 O O . LEU A 1 103 ? -15.093 -5.431 5.695 1.00 95.75 103 LEU A O 1
ATOM 854 N N . ARG A 1 104 ? -14.834 -7.632 5.300 1.00 97.38 104 ARG A N 1
ATOM 855 C CA . ARG A 1 104 ? -16.153 -8.022 5.836 1.00 97.38 104 ARG A CA 1
ATOM 856 C C . ARG A 1 104 ? -16.291 -7.623 7.302 1.00 97.38 104 ARG A C 1
ATOM 858 O O . ARG A 1 104 ? -17.216 -6.902 7.650 1.00 97.38 104 ARG A O 1
ATOM 865 N N . THR A 1 105 ? -15.297 -7.972 8.114 1.00 97.56 105 THR A N 1
ATOM 866 C CA . THR A 1 105 ? -15.244 -7.599 9.534 1.00 97.56 105 THR A CA 1
ATOM 867 C C . THR A 1 105 ? -15.312 -6.082 9.731 1.00 97.56 105 THR A C 1
ATOM 869 O O . THR A 1 105 ? -15.961 -5.603 10.658 1.00 97.56 105 THR A O 1
ATOM 872 N N . ALA A 1 106 ? -14.640 -5.301 8.880 1.00 95.50 106 ALA A N 1
ATOM 873 C CA . ALA A 1 106 ? -14.699 -3.844 8.942 1.00 95.50 106 ALA A CA 1
ATOM 874 C C . ALA A 1 106 ? -16.108 -3.321 8.621 1.00 95.50 106 ALA A C 1
ATOM 876 O O . ALA A 1 106 ? -16.604 -2.459 9.339 1.00 95.50 106 ALA A O 1
ATOM 877 N N . ILE A 1 107 ? -16.764 -3.868 7.594 1.00 96.12 107 ILE A N 1
ATOM 878 C CA . ILE A 1 107 ? -18.145 -3.518 7.233 1.00 96.12 107 ILE A CA 1
ATOM 879 C C . ILE A 1 107 ? -19.102 -3.837 8.386 1.00 96.12 107 ILE A C 1
ATOM 881 O O . ILE A 1 107 ? -19.883 -2.968 8.767 1.00 96.12 107 ILE A O 1
ATOM 885 N N . ASP A 1 108 ? -18.999 -5.028 8.977 1.00 97.62 108 ASP A N 1
ATOM 886 C CA . ASP A 1 108 ? -19.852 -5.449 10.094 1.00 97.62 108 ASP A CA 1
ATOM 887 C C . ASP A 1 108 ? -19.678 -4.519 11.305 1.00 97.62 108 ASP A C 1
ATOM 889 O O . ASP A 1 108 ? -20.657 -4.062 11.894 1.00 97.62 108 ASP A O 1
ATOM 893 N N . LYS A 1 109 ? -18.436 -4.132 11.622 1.00 95.69 109 LYS A N 1
ATOM 894 C CA . LYS A 1 109 ? -18.151 -3.155 12.685 1.00 95.69 109 LYS A CA 1
ATOM 895 C C . LYS A 1 109 ? -18.727 -1.772 12.398 1.00 95.69 109 LYS A C 1
ATOM 897 O O . LYS A 1 109 ? -19.176 -1.105 13.326 1.00 95.69 109 LYS A O 1
ATOM 902 N N . GLU A 1 110 ? -18.677 -1.295 11.155 1.00 94.69 110 GLU A N 1
ATOM 903 C CA . GLU A 1 110 ? -19.301 -0.015 10.802 1.00 94.69 110 GLU A CA 1
ATOM 904 C C . GLU A 1 110 ? -20.832 -0.107 10.865 1.00 94.69 110 GLU A C 1
ATOM 906 O O . GLU A 1 110 ? -21.472 0.815 11.366 1.00 94.69 110 GLU A O 1
ATOM 911 N N . TYR A 1 111 ? -21.423 -1.232 10.454 1.00 96.38 111 TYR A N 1
ATOM 912 C CA . TYR A 1 111 ? -22.855 -1.483 10.613 1.00 96.38 111 TYR A CA 1
ATOM 913 C C . TYR A 1 111 ? -23.279 -1.436 12.088 1.00 96.38 111 TYR A C 1
ATOM 915 O O . TYR A 1 111 ? -24.204 -0.703 12.433 1.00 96.38 111 TYR A O 1
ATOM 923 N N . GLU A 1 112 ? -22.561 -2.131 12.974 1.00 97.00 112 GLU A N 1
ATOM 924 C CA . GLU A 1 112 ? -22.831 -2.122 14.418 1.00 97.00 112 GLU A CA 1
ATOM 925 C C . GLU A 1 112 ? -22.773 -0.720 15.036 1.00 97.00 112 GLU A C 1
ATOM 927 O O . GLU A 1 112 ? -23.529 -0.428 15.961 1.00 97.00 112 GLU A O 1
ATOM 932 N N . LYS A 1 113 ? -21.887 0.155 14.543 1.00 95.25 113 LYS A N 1
ATOM 933 C CA . LYS A 1 113 ? -21.800 1.550 15.002 1.00 95.25 113 LYS A CA 1
ATOM 934 C C . LYS A 1 113 ? -22.965 2.406 14.521 1.00 95.25 113 LYS A C 1
ATOM 936 O O . LYS A 1 113 ? -23.311 3.358 15.202 1.00 95.25 113 LYS A O 1
ATOM 941 N N . LEU A 1 114 ? -23.524 2.111 13.348 1.00 95.44 114 LEU A N 1
ATOM 942 C CA . LEU A 1 114 ? -24.604 2.899 12.748 1.00 95.44 114 LEU A CA 1
ATOM 943 C C . LEU A 1 114 ? -25.980 2.585 13.345 1.00 95.44 114 LEU A C 1
ATOM 945 O O . LEU A 1 114 ? -26.876 3.419 13.259 1.00 95.44 114 LEU A O 1
ATOM 949 N N . ILE A 1 115 ? -26.155 1.394 13.922 1.00 95.00 115 ILE A N 1
ATOM 950 C CA . ILE A 1 115 ? -27.408 0.981 14.576 1.00 95.00 115 ILE A CA 1
ATOM 951 C C . ILE A 1 115 ? -27.434 1.251 16.090 1.00 95.00 115 ILE A C 1
ATOM 953 O O . ILE A 1 115 ? -28.428 0.924 16.739 1.00 95.00 115 ILE A O 1
ATOM 957 N N . ARG A 1 116 ? -26.350 1.791 16.658 1.00 77.00 116 ARG A N 1
ATOM 958 C CA . ARG A 1 116 ? -26.239 2.197 18.068 1.00 77.00 116 ARG A CA 1
ATOM 959 C C . ARG A 1 116 ? -26.383 3.706 18.200 1.00 77.00 116 ARG A C 1
ATOM 961 O O . ARG A 1 116 ? -26.987 4.123 19.209 1.00 77.00 116 ARG A O 1
#